Protein AF-A0A9E1T3C3-F1 (afdb_monomer)

Mean predicted aligned error: 3.16 Å

Structure (mmCIF, N/CA/C/O backbone):
data_AF-A0A9E1T3C3-F1
#
_entry.id   AF-A0A9E1T3C3-F1
#
loop_
_atom_site.group_PDB
_atom_site.id
_atom_site.type_symbol
_atom_site.label_atom_id
_atom_site.label_alt_id
_atom_site.label_comp_id
_atom_site.label_asym_id
_atom_site.label_entity_id
_atom_site.label_seq_id
_atom_site.pdbx_PDB_ins_code
_atom_site.Cartn_x
_atom_site.Cartn_y
_atom_site.Cartn_z
_atom_site.occupancy
_atom_site.B_iso_or_equiv
_atom_site.auth_seq_id
_atom_site.auth_comp_id
_atom_site.auth_asym_id
_atom_site.auth_atom_id
_atom_site.pdbx_PDB_model_num
ATOM 1 N N . GLN A 1 1 ? 6.195 -11.116 -10.017 1.00 79.19 1 GLN A N 1
ATOM 2 C CA . GLN A 1 1 ? 6.209 -10.241 -11.210 1.00 79.19 1 GLN A CA 1
ATOM 3 C C . GLN A 1 1 ? 7.123 -9.034 -11.013 1.00 79.19 1 GLN A C 1
ATOM 5 O O . GLN A 1 1 ? 8.154 -9.021 -11.656 1.00 79.19 1 GLN A O 1
ATOM 10 N N . LEU A 1 2 ? 6.856 -8.093 -10.092 1.00 86.56 2 LEU A N 1
ATOM 11 C CA . LEU A 1 2 ? 7.767 -6.951 -9.830 1.00 86.56 2 LEU A CA 1
ATOM 12 C C . LEU A 1 2 ? 9.232 -7.379 -9.602 1.00 86.56 2 LEU A C 1
ATOM 14 O O . LEU A 1 2 ? 10.130 -6.899 -10.284 1.00 86.56 2 LEU A O 1
ATOM 18 N N . MET A 1 3 ? 9.459 -8.300 -8.659 1.00 90.44 3 MET A N 1
ATOM 19 C CA . MET A 1 3 ? 10.810 -8.776 -8.321 1.00 90.44 3 MET A CA 1
ATOM 20 C C . MET A 1 3 ? 11.503 -9.475 -9.496 1.00 90.44 3 MET A C 1
ATOM 22 O O . MET A 1 3 ? 12.720 -9.423 -9.598 1.00 90.44 3 MET A O 1
ATOM 26 N N . ASP A 1 4 ? 10.735 -10.092 -10.395 1.00 93.81 4 ASP A N 1
ATOM 27 C CA . ASP A 1 4 ? 11.268 -10.758 -11.586 1.00 93.81 4 ASP A CA 1
ATOM 28 C C . ASP A 1 4 ? 11.710 -9.731 -12.645 1.00 93.81 4 ASP A C 1
ATOM 30 O O . ASP A 1 4 ? 12.825 -9.808 -13.152 1.00 93.81 4 ASP A O 1
ATOM 34 N N . ILE A 1 5 ? 10.884 -8.704 -12.887 1.00 93.44 5 ILE A N 1
ATOM 35 C CA . ILE A 1 5 ? 11.179 -7.582 -13.797 1.00 93.44 5 ILE A CA 1
ATOM 36 C C . ILE A 1 5 ? 12.469 -6.859 -13.378 1.00 93.44 5 ILE A C 1
ATOM 38 O O . ILE A 1 5 ? 13.328 -6.576 -14.210 1.00 93.44 5 ILE A O 1
ATOM 42 N N . LEU A 1 6 ? 12.624 -6.577 -12.082 1.00 92.31 6 LEU A N 1
ATOM 43 C CA . LEU A 1 6 ? 13.797 -5.872 -11.560 1.00 92.31 6 LEU A CA 1
ATOM 44 C C . LEU A 1 6 ? 15.025 -6.776 -11.414 1.00 92.31 6 LEU A C 1
ATOM 46 O O . LEU A 1 6 ? 16.122 -6.369 -11.780 1.00 92.31 6 LEU A O 1
ATOM 50 N N . GLY A 1 7 ? 14.851 -7.969 -10.844 1.00 92.62 7 GLY A N 1
ATOM 51 C CA . GLY A 1 7 ? 15.961 -8.841 -10.466 1.00 92.62 7 GLY A CA 1
ATOM 52 C C . GLY A 1 7 ? 16.494 -9.684 -11.618 1.00 92.62 7 GLY A C 1
ATOM 53 O O . GLY A 1 7 ? 17.701 -9.738 -11.822 1.00 92.62 7 GLY A O 1
ATOM 54 N N . ASN A 1 8 ? 15.603 -10.320 -12.381 1.00 95.06 8 ASN A N 1
ATOM 55 C CA . ASN A 1 8 ? 15.997 -11.258 -13.432 1.00 95.06 8 ASN A CA 1
ATOM 56 C C . ASN A 1 8 ? 16.093 -10.573 -14.799 1.00 95.06 8 ASN A C 1
ATOM 58 O O . ASN A 1 8 ? 17.045 -10.800 -15.538 1.00 95.06 8 ASN A O 1
ATOM 62 N N . GLN A 1 9 ? 15.122 -9.719 -15.135 1.00 95.56 9 GLN A N 1
ATOM 63 C CA . GLN A 1 9 ? 15.046 -9.082 -16.458 1.00 95.56 9 GLN A CA 1
ATOM 64 C C . GLN A 1 9 ? 15.849 -7.775 -16.542 1.00 95.56 9 GLN A C 1
ATOM 66 O O . GLN A 1 9 ? 16.109 -7.289 -17.639 1.00 95.56 9 GLN A O 1
ATOM 71 N N . SER A 1 10 ? 16.256 -7.207 -15.399 1.00 96.38 10 SER A N 1
ATOM 72 C CA . SER A 1 10 ? 16.951 -5.910 -15.311 1.00 96.38 10 SER A CA 1
ATOM 73 C C . SER A 1 10 ? 16.209 -4.753 -16.003 1.00 96.38 10 SER A C 1
ATOM 75 O O . SER A 1 10 ? 16.822 -3.774 -16.434 1.00 96.38 10 SER A O 1
ATOM 77 N N . ASP A 1 11 ? 14.877 -4.826 -16.099 1.00 96.75 11 ASP A N 1
ATOM 78 C CA . ASP A 1 11 ? 14.063 -3.763 -16.689 1.00 96.75 11 ASP A CA 1
ATOM 79 C C . ASP A 1 11 ? 13.747 -2.694 -15.636 1.00 96.75 11 ASP A C 1
ATOM 81 O O . ASP A 1 11 ? 12.694 -2.654 -14.987 1.00 96.75 11 ASP A O 1
ATOM 85 N N . PHE A 1 12 ? 14.705 -1.788 -15.462 1.00 95.88 12 PHE A N 1
ATOM 86 C CA . PHE A 1 12 ? 14.580 -0.672 -14.531 1.00 95.88 12 PHE A CA 1
ATOM 87 C C . PHE A 1 12 ? 13.611 0.410 -15.015 1.00 95.88 12 PHE A C 1
ATOM 89 O O . PHE A 1 12 ? 13.168 1.223 -14.203 1.00 95.88 12 PHE A O 1
ATOM 96 N N . VAL A 1 13 ? 13.272 0.458 -16.308 1.00 96.25 13 VAL A N 1
ATOM 97 C CA . VAL A 1 13 ? 12.296 1.427 -16.829 1.00 96.25 13 VAL A CA 1
ATOM 98 C C . VAL A 1 13 ? 10.905 1.020 -16.362 1.00 96.25 13 VAL A C 1
ATOM 100 O O . VAL A 1 13 ? 10.229 1.802 -15.687 1.00 96.25 13 VAL A O 1
ATOM 103 N N . LYS A 1 14 ? 10.518 -0.231 -16.626 1.00 95.25 14 LYS A N 1
ATOM 104 C CA . LYS A 1 14 ? 9.251 -0.798 -16.161 1.00 95.25 14 LYS A CA 1
ATOM 105 C C . LYS A 1 14 ? 9.211 -0.896 -14.639 1.00 95.25 14 LYS A C 1
ATOM 107 O O . LYS A 1 14 ? 8.199 -0.564 -14.026 1.00 95.25 14 LYS A O 1
ATOM 112 N N . GLY A 1 15 ? 10.334 -1.247 -14.012 1.00 95.25 15 GLY A N 1
ATOM 113 C CA . GLY A 1 15 ? 10.487 -1.229 -12.560 1.00 95.25 15 GLY A CA 1
ATOM 114 C C . GLY A 1 15 ? 10.205 0.140 -11.931 1.00 95.25 15 GLY A C 1
ATOM 115 O O . GLY A 1 15 ? 9.439 0.222 -10.971 1.00 95.25 15 GLY A O 1
ATOM 116 N N . ARG A 1 16 ? 10.753 1.231 -12.488 1.00 95.75 16 ARG A N 1
ATOM 117 C CA . ARG A 1 16 ? 10.458 2.598 -12.019 1.00 95.75 16 ARG A CA 1
ATOM 118 C C . ARG A 1 16 ? 8.988 2.962 -12.196 1.00 95.75 16 ARG A C 1
ATOM 120 O O . ARG A 1 16 ? 8.407 3.509 -11.265 1.00 95.75 16 ARG A O 1
ATOM 127 N N . ALA A 1 17 ? 8.384 2.624 -13.335 1.00 96.4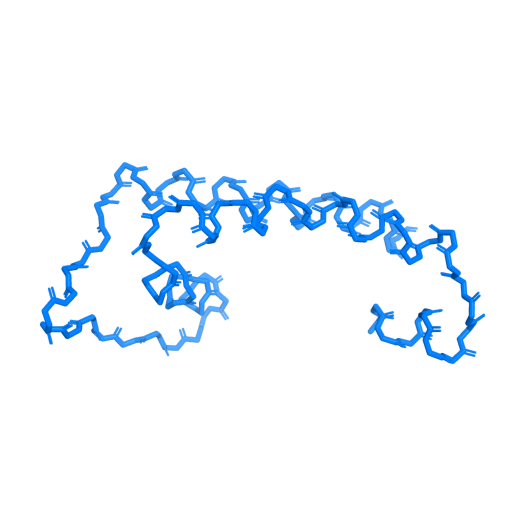4 17 ALA A N 1
ATOM 128 C CA . ALA A 1 17 ? 6.963 2.877 -13.570 1.00 96.44 17 ALA A CA 1
ATOM 129 C C . ALA A 1 17 ? 6.081 2.179 -12.519 1.00 96.44 17 ALA A C 1
ATOM 131 O O . ALA A 1 17 ? 5.182 2.800 -11.954 1.00 96.44 17 ALA A O 1
ATOM 132 N N . LEU A 1 18 ? 6.385 0.917 -12.193 1.00 96.50 18 LEU A N 1
ATOM 133 C CA . LEU A 1 18 ? 5.684 0.178 -11.140 1.00 96.50 18 LEU A CA 1
ATOM 134 C C . LEU A 1 18 ? 5.866 0.837 -9.767 1.00 96.50 18 LEU A C 1
ATOM 136 O O . LEU A 1 18 ? 4.890 1.003 -9.041 1.00 96.50 18 LEU A O 1
ATOM 140 N N . MET A 1 19 ? 7.085 1.258 -9.418 1.00 94.62 19 MET A N 1
ATOM 141 C CA . MET A 1 19 ? 7.331 1.962 -8.154 1.00 94.62 19 MET A CA 1
ATOM 142 C C . MET A 1 19 ? 6.554 3.280 -8.074 1.00 94.62 19 MET A C 1
ATOM 144 O O . MET A 1 19 ? 5.926 3.552 -7.054 1.00 94.62 19 MET A O 1
ATOM 148 N N . SER A 1 20 ? 6.518 4.064 -9.156 1.00 96.31 20 SER A N 1
ATOM 149 C CA . SER A 1 20 ? 5.705 5.282 -9.236 1.00 96.31 20 SER A CA 1
ATOM 150 C C . SER A 1 20 ? 4.214 4.997 -9.038 1.00 96.31 20 SER A C 1
ATOM 152 O O . SER A 1 20 ? 3.555 5.738 -8.312 1.00 96.31 20 SER A O 1
ATOM 154 N N . ALA A 1 21 ? 3.694 3.904 -9.604 1.00 97.19 21 ALA A N 1
ATOM 155 C CA . ALA A 1 21 ? 2.306 3.484 -9.408 1.00 97.19 21 ALA A CA 1
ATOM 156 C C . ALA A 1 21 ? 1.989 3.102 -7.949 1.00 97.19 21 ALA A C 1
ATOM 158 O O . ALA A 1 21 ? 0.868 3.310 -7.494 1.00 97.19 21 ALA A O 1
ATOM 159 N N . PHE A 1 22 ? 2.965 2.593 -7.188 1.00 96.75 22 PHE A N 1
ATOM 160 C CA . PHE A 1 22 ? 2.801 2.290 -5.760 1.00 96.75 22 PHE A CA 1
ATOM 161 C C . PHE A 1 22 ? 2.859 3.521 -4.843 1.00 96.75 22 PHE A C 1
ATOM 163 O O . PHE A 1 22 ? 2.375 3.447 -3.711 1.00 96.75 22 PHE A O 1
ATOM 170 N N . MET A 1 23 ? 3.434 4.644 -5.288 1.00 96.38 23 MET A N 1
ATOM 171 C CA . MET A 1 23 ? 3.667 5.818 -4.433 1.00 96.38 23 MET A CA 1
ATOM 172 C C . MET A 1 23 ? 2.419 6.338 -3.699 1.00 96.38 23 MET A C 1
ATOM 174 O O . MET A 1 23 ? 2.540 6.643 -2.509 1.00 96.38 23 MET A O 1
ATOM 178 N N . PRO A 1 24 ? 1.225 6.424 -4.321 1.00 95.50 24 PRO A N 1
ATOM 179 C CA . PRO A 1 24 ? 0.022 6.872 -3.619 1.00 95.50 24 PRO A CA 1
ATOM 180 C C . PRO A 1 24 ? -0.340 5.967 -2.436 1.00 95.50 24 PRO A C 1
ATOM 182 O O . PRO A 1 24 ? -0.649 6.463 -1.352 1.00 95.50 24 PRO A O 1
ATOM 185 N N . LEU A 1 25 ? -0.238 4.646 -2.618 1.00 96.31 25 LEU A N 1
ATOM 186 C CA . LEU A 1 25 ? -0.477 3.674 -1.553 1.00 96.31 25 LEU A CA 1
ATOM 187 C C . LEU A 1 25 ? 0.555 3.809 -0.430 1.00 96.31 25 LEU A C 1
ATOM 189 O O . LEU A 1 25 ? 0.174 3.852 0.737 1.00 96.31 25 LEU A O 1
ATOM 193 N N . MET A 1 26 ? 1.844 3.920 -0.766 1.00 96.50 26 MET A N 1
ATOM 194 C CA . MET A 1 26 ? 2.910 4.066 0.235 1.00 96.50 26 MET A CA 1
ATOM 195 C C . MET A 1 26 ? 2.726 5.329 1.077 1.00 96.50 26 MET A C 1
ATOM 197 O O . MET A 1 26 ? 2.804 5.273 2.303 1.00 96.50 26 MET A O 1
ATOM 201 N N . LYS A 1 27 ? 2.365 6.444 0.434 1.00 95.25 27 LYS A N 1
ATOM 202 C CA . LYS A 1 27 ? 2.058 7.700 1.120 1.00 95.25 27 LYS A CA 1
ATOM 203 C C . LYS A 1 27 ? 0.890 7.548 2.100 1.00 95.25 27 LYS A C 1
ATOM 205 O O . LYS A 1 27 ? 0.988 7.998 3.238 1.00 95.25 27 LYS A O 1
ATOM 210 N N . ALA A 1 28 ? -0.195 6.892 1.689 1.00 94.00 28 ALA A N 1
ATOM 211 C CA . ALA A 1 28 ? -1.358 6.670 2.549 1.00 94.00 28 ALA A CA 1
ATOM 212 C C . ALA A 1 28 ? -1.039 5.761 3.756 1.00 94.00 28 ALA A C 1
ATOM 214 O O . ALA A 1 28 ? -1.526 5.980 4.870 1.00 94.00 28 ALA A O 1
ATOM 215 N N . LEU A 1 29 ? -0.180 4.758 3.553 1.00 95.12 29 LEU A N 1
ATOM 216 C CA . LEU A 1 29 ? 0.286 3.859 4.609 1.00 95.12 29 LEU A CA 1
ATOM 217 C C . LEU A 1 29 ? 1.167 4.573 5.643 1.00 95.12 29 LEU A C 1
ATOM 219 O O . LEU A 1 29 ? 0.988 4.351 6.840 1.00 95.12 29 LEU A O 1
ATOM 223 N N . GLU A 1 30 ? 2.085 5.429 5.198 1.00 94.25 30 GLU A N 1
ATOM 224 C CA . GLU A 1 30 ? 3.050 6.113 6.065 1.00 94.25 30 GLU A CA 1
ATOM 225 C C . GLU A 1 30 ? 2.437 7.309 6.810 1.00 94.25 30 GLU A C 1
ATOM 227 O O . GLU A 1 30 ? 2.653 7.477 8.009 1.00 94.25 30 GLU A O 1
ATOM 232 N N . GLN A 1 31 ? 1.627 8.126 6.132 1.00 91.62 31 GLN A N 1
ATOM 233 C CA . GLN A 1 31 ? 1.164 9.408 6.681 1.00 91.62 31 GLN A CA 1
ATOM 234 C C . GLN A 1 31 ? -0.053 9.293 7.604 1.00 91.62 31 GLN A C 1
ATOM 236 O O . GLN A 1 31 ? -0.338 10.210 8.369 1.00 91.62 31 GLN A O 1
ATOM 241 N N . SER A 1 32 ? -0.784 8.179 7.555 1.00 87.69 32 SER A N 1
ATOM 242 C CA . SER A 1 32 ? -2.038 8.029 8.304 1.00 87.69 32 SER A CA 1
ATOM 243 C C . SER A 1 32 ? -1.858 7.758 9.800 1.00 87.69 32 SER A C 1
ATOM 245 O O . SER A 1 32 ? -2.834 7.827 10.548 1.00 87.69 32 SER A O 1
ATOM 247 N N . GLY A 1 33 ? -0.659 7.356 10.240 1.00 91.19 33 GLY A N 1
ATOM 248 C CA . GLY A 1 33 ? -0.432 6.830 11.593 1.00 91.19 33 GLY A CA 1
ATOM 249 C C . GLY A 1 33 ? -1.205 5.532 11.893 1.00 91.19 33 GLY A C 1
ATOM 250 O O . GLY A 1 33 ? -1.234 5.076 13.034 1.00 91.19 33 GLY A O 1
ATOM 251 N N . LYS A 1 34 ? -1.842 4.930 10.876 1.00 92.75 34 LYS A N 1
ATOM 252 C CA . LYS A 1 34 ? -2.740 3.766 10.975 1.00 92.75 34 LYS A CA 1
ATOM 253 C C . LYS A 1 34 ? -2.235 2.587 10.138 1.00 92.75 34 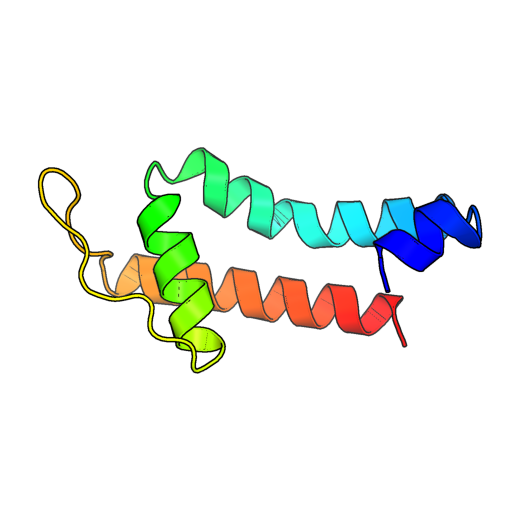LYS A C 1
ATOM 255 O O . LYS A 1 34 ? -3.025 1.788 9.638 1.00 92.75 34 LYS A O 1
ATOM 260 N N . PHE A 1 35 ? -0.913 2.472 9.983 1.00 93.75 35 PHE A N 1
ATOM 261 C CA . PHE A 1 35 ? -0.265 1.484 9.114 1.00 93.75 35 PHE A CA 1
ATOM 262 C C . PHE A 1 35 ? -0.800 0.061 9.332 1.00 93.75 35 PHE A C 1
ATOM 264 O O . PHE A 1 35 ? -1.273 -0.578 8.394 1.00 93.75 35 PHE A O 1
ATOM 271 N N . LEU A 1 36 ? -0.796 -0.424 10.580 1.00 94.06 36 LEU A N 1
ATOM 272 C CA . LEU A 1 36 ? -1.235 -1.786 10.897 1.00 94.06 36 LEU A CA 1
ATOM 273 C C . LEU A 1 36 ? -2.722 -2.003 10.576 1.00 94.06 36 LEU A C 1
ATOM 275 O O . LEU A 1 36 ? -3.095 -3.062 10.069 1.00 94.06 36 LEU A O 1
ATOM 279 N N . GLN A 1 37 ? -3.575 -1.013 10.854 1.00 95.06 37 GLN A N 1
ATOM 280 C CA . GLN A 1 37 ? -4.998 -1.066 10.524 1.00 95.06 37 GLN A CA 1
ATOM 281 C C . GLN A 1 37 ? -5.212 -1.134 9.007 1.00 95.06 37 GLN A C 1
ATOM 283 O O . GLN A 1 37 ? -6.017 -1.940 8.543 1.00 95.06 37 GLN A O 1
ATOM 288 N N . CYS A 1 38 ? -4.454 -0.355 8.232 1.00 95.31 38 CYS A N 1
ATOM 289 C CA . CYS A 1 38 ? -4.489 -0.392 6.771 1.00 95.31 38 CYS A CA 1
ATOM 290 C C . CYS A 1 38 ? -4.020 -1.744 6.211 1.00 95.31 38 CYS A C 1
ATOM 292 O O . CYS A 1 38 ? -4.646 -2.272 5.294 1.00 95.31 38 CYS A O 1
ATOM 294 N N . VAL A 1 39 ? -2.966 -2.346 6.777 1.00 94.56 39 VAL A N 1
ATOM 295 C CA . VAL A 1 39 ? -2.494 -3.684 6.372 1.00 94.56 39 VAL A CA 1
ATOM 296 C C . VAL A 1 39 ? -3.564 -4.746 6.640 1.00 94.56 39 VAL A C 1
ATOM 298 O O . VAL A 1 39 ? -3.857 -5.555 5.761 1.00 94.56 39 VAL A O 1
ATOM 301 N N . LYS A 1 40 ? -4.202 -4.720 7.818 1.00 94.56 40 LYS A N 1
ATOM 302 C CA . LYS A 1 40 ? -5.312 -5.630 8.157 1.00 94.56 40 LYS A CA 1
ATOM 303 C C . LYS A 1 40 ? -6.496 -5.467 7.204 1.00 94.56 40 LYS A C 1
ATOM 305 O O . LYS A 1 40 ? -6.997 -6.466 6.694 1.00 94.56 40 LYS A O 1
ATOM 310 N N . LEU A 1 41 ? -6.884 -4.225 6.911 1.00 94.38 41 LEU A N 1
ATOM 311 C CA . LEU A 1 41 ? -7.908 -3.913 5.912 1.00 94.38 41 LEU A CA 1
ATOM 312 C C . LEU A 1 41 ? -7.541 -4.486 4.532 1.00 94.38 41 LEU A C 1
ATOM 314 O O . LEU A 1 41 ? -8.382 -5.083 3.867 1.00 94.38 41 LEU A O 1
ATOM 318 N N . GLY A 1 42 ? -6.282 -4.343 4.111 1.00 94.44 42 GLY A N 1
ATOM 319 C CA . GLY A 1 42 ? -5.782 -4.891 2.849 1.00 94.44 42 GLY A CA 1
ATOM 320 C C . GLY A 1 42 ? -5.810 -6.422 2.784 1.00 94.44 42 GLY A C 1
ATOM 321 O O . GLY A 1 42 ? -6.040 -6.977 1.708 1.00 94.44 42 GLY A O 1
ATOM 322 N N . CYS A 1 43 ? -5.612 -7.115 3.912 1.00 95.19 43 CYS A N 1
ATOM 323 C CA . CYS A 1 43 ? -5.808 -8.564 4.009 1.00 95.19 43 CYS A CA 1
ATOM 324 C C . CYS A 1 43 ? -7.279 -8.939 3.802 1.00 95.19 43 CYS A C 1
ATOM 326 O O . CYS A 1 43 ? -7.572 -9.805 2.979 1.00 95.19 43 CYS A O 1
ATOM 328 N N . GLU A 1 44 ? -8.198 -8.259 4.492 1.00 93.81 44 GLU A N 1
ATOM 329 C CA . GLU A 1 44 ? -9.641 -8.511 4.379 1.00 93.81 44 GLU A CA 1
ATOM 330 C C . GLU A 1 44 ? -10.148 -8.279 2.950 1.00 93.81 44 GLU A C 1
ATOM 332 O O . GLU A 1 44 ? -10.885 -9.106 2.419 1.00 93.81 44 GLU A O 1
ATOM 337 N N . GLN A 1 45 ? -9.669 -7.221 2.283 1.00 93.19 45 GLN A N 1
ATOM 338 C CA . GLN A 1 45 ? -9.940 -6.942 0.864 1.00 93.19 45 GLN A CA 1
ATOM 339 C C . GLN A 1 45 ? -9.472 -8.058 -0.084 1.00 93.1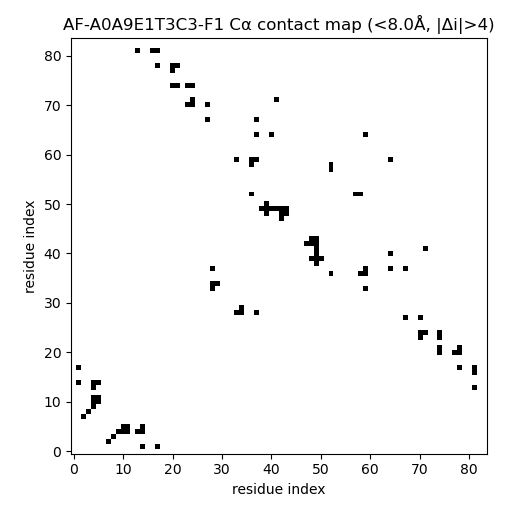9 45 GLN A C 1
ATOM 341 O O . GLN A 1 45 ? -9.962 -8.176 -1.202 1.00 93.19 45 GLN A O 1
ATOM 346 N N . GLN A 1 46 ? -8.526 -8.889 0.351 1.00 93.38 46 GLN A N 1
ATOM 347 C CA . GLN A 1 46 ? -8.028 -10.045 -0.396 1.00 93.38 46 GLN A CA 1
ATOM 348 C C . GLN A 1 46 ? -8.632 -11.369 0.095 1.00 93.38 46 GLN A C 1
ATOM 350 O O . GLN A 1 46 ? -8.110 -12.436 -0.226 1.00 93.38 46 GLN A O 1
ATOM 355 N N . GLY A 1 47 ? -9.691 -11.322 0.910 1.00 95.06 47 GLY A N 1
ATOM 356 C CA . GLY A 1 47 ? -10.320 -12.512 1.487 1.00 95.06 47 GLY A CA 1
ATOM 357 C C . GLY A 1 47 ? -9.452 -13.226 2.528 1.00 95.06 47 GLY A C 1
ATOM 358 O O . GLY A 1 47 ? -9.682 -14.398 2.822 1.00 95.06 47 GLY A O 1
ATOM 359 N N . ARG A 1 48 ? -8.437 -12.552 3.082 1.00 95.69 48 ARG A N 1
ATOM 360 C CA . ARG A 1 48 ? -7.556 -13.089 4.127 1.00 95.69 48 ARG A CA 1
ATOM 361 C C . ARG A 1 48 ? -7.951 -12.511 5.488 1.00 95.69 48 ARG A C 1
ATOM 363 O O . ARG A 1 48 ? -8.177 -11.307 5.590 1.00 95.69 48 ARG A O 1
ATOM 370 N N . PRO A 1 49 ? -7.998 -13.319 6.559 1.00 93.25 49 PRO A N 1
ATOM 371 C CA . PRO A 1 49 ? -8.390 -12.823 7.873 1.00 93.25 49 PRO A CA 1
ATOM 372 C C . PRO A 1 49 ? -7.362 -11.814 8.414 1.00 93.25 49 PRO A C 1
ATOM 374 O O . PRO A 1 49 ? -6.209 -12.165 8.656 1.00 93.25 49 PRO A O 1
ATOM 377 N N . GLY A 1 50 ? -7.782 -10.561 8.625 1.00 89.69 50 GLY A N 1
ATOM 378 C CA . GLY A 1 50 ? -6.966 -9.517 9.263 1.00 89.69 50 GLY A CA 1
ATOM 379 C C . GLY A 1 50 ? -7.017 -9.552 10.796 1.00 89.69 50 GLY A C 1
ATOM 380 O O . GLY A 1 50 ? -6.066 -9.142 11.471 1.00 89.69 50 GLY A O 1
ATOM 381 N N . GLY A 1 51 ? -8.112 -10.080 11.354 1.00 90.50 51 GLY A N 1
ATOM 382 C CA . GLY A 1 51 ? -8.373 -10.166 12.791 1.00 90.50 51 GLY A CA 1
ATOM 383 C C . GLY A 1 51 ? -8.539 -8.801 13.469 1.00 90.50 51 GLY A C 1
ATOM 384 O O . GLY A 1 51 ? -8.162 -7.756 12.939 1.00 90.50 51 GLY A O 1
ATOM 385 N N . ASN A 1 52 ? -9.041 -8.804 14.702 1.00 89.25 52 ASN A N 1
ATOM 386 C CA . ASN A 1 52 ? -9.355 -7.565 15.417 1.00 89.25 52 ASN A CA 1
ATOM 387 C C . ASN A 1 52 ? -8.109 -6.695 15.667 1.00 89.25 52 ASN A C 1
ATOM 389 O O . ASN A 1 52 ? -6.993 -7.196 15.865 1.00 89.25 52 ASN A O 1
ATOM 393 N N . VAL A 1 53 ? -8.300 -5.376 15.654 1.00 91.69 53 VAL A N 1
ATOM 394 C CA . VAL A 1 53 ? -7.305 -4.413 16.147 1.00 91.69 53 VAL A CA 1
ATOM 395 C C . VAL A 1 53 ? -7.316 -4.466 17.678 1.00 91.69 53 VAL A C 1
ATOM 397 O O . VAL A 1 53 ? -8.379 -4.596 18.284 1.00 91.69 53 VAL A O 1
ATOM 400 N N . ARG A 1 54 ? -6.136 -4.431 18.305 1.00 92.12 54 ARG A N 1
ATOM 401 C CA . ARG A 1 54 ? -5.987 -4.496 19.765 1.00 92.12 54 ARG A CA 1
ATOM 402 C C . ARG A 1 54 ? -5.557 -3.143 20.314 1.00 92.12 54 ARG A C 1
ATOM 404 O O . ARG A 1 54 ? -4.751 -2.458 19.685 1.00 92.12 54 ARG A O 1
ATOM 411 N N . LEU A 1 55 ? -6.030 -2.822 21.516 1.00 93.44 55 LEU A N 1
ATOM 412 C CA . LEU A 1 55 ? -5.581 -1.647 22.259 1.00 93.44 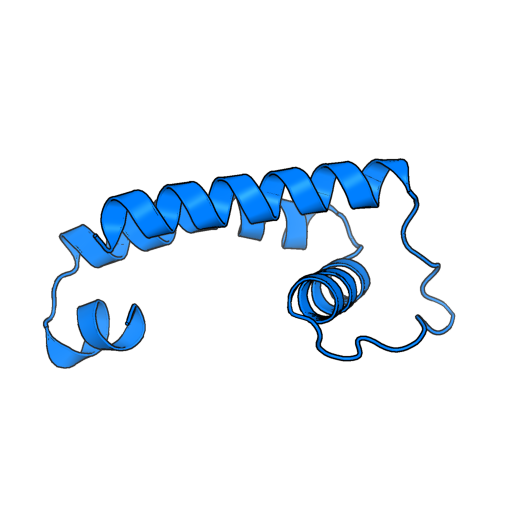55 LEU A CA 1
ATOM 413 C C . LEU A 1 55 ? -4.045 -1.651 22.420 1.00 93.44 55 LEU A C 1
ATOM 415 O O . LEU A 1 55 ? -3.460 -2.728 22.565 1.00 93.44 55 LEU A O 1
ATOM 419 N N . PRO A 1 56 ? -3.386 -0.477 22.384 1.00 92.31 56 PRO A N 1
ATOM 420 C CA . PRO A 1 56 ? -3.970 0.872 22.366 1.00 92.31 56 PRO A CA 1
ATOM 421 C C . PRO A 1 56 ? -4.456 1.348 20.985 1.00 92.31 56 PRO A C 1
ATOM 423 O O . PRO A 1 56 ? -5.004 2.442 20.880 1.00 92.31 56 PRO A O 1
ATOM 426 N N . LEU A 1 57 ? -4.277 0.555 19.923 1.00 92.19 57 LEU A N 1
ATOM 427 C CA . LEU A 1 57 ? -4.742 0.922 18.587 1.00 92.19 57 LEU A CA 1
ATOM 428 C C . LEU A 1 57 ? -6.265 0.791 18.499 1.00 92.19 57 LEU A C 1
ATOM 430 O O . LEU A 1 57 ? -6.839 -0.246 18.835 1.00 92.19 57 LEU A O 1
ATOM 434 N N . LEU A 1 58 ? -6.912 1.848 18.017 1.00 91.88 58 LEU A N 1
ATOM 435 C CA . LEU A 1 58 ? -8.349 1.857 17.773 1.00 91.88 58 LEU A CA 1
ATOM 436 C C . LEU A 1 58 ? -8.676 1.313 16.373 1.00 91.88 58 LEU A C 1
ATOM 438 O O . LEU A 1 58 ? -7.822 1.376 15.472 1.00 91.88 58 LEU A O 1
ATOM 442 N N . PRO A 1 59 ? -9.899 0.780 16.178 1.00 90.69 59 PRO A N 1
ATOM 443 C CA . PRO A 1 59 ? -10.403 0.419 14.862 1.00 90.69 59 PRO A CA 1
ATOM 444 C C . PRO A 1 59 ? -10.333 1.584 13.875 1.00 90.69 59 PRO A C 1
ATOM 446 O O . PRO A 1 59 ? -10.334 2.757 14.246 1.00 90.69 59 PRO A O 1
ATOM 449 N N . ILE A 1 60 ? -10.274 1.237 12.595 1.00 91.81 60 ILE A N 1
ATOM 450 C CA . ILE A 1 60 ? -10.318 2.213 11.514 1.00 91.81 60 ILE A CA 1
ATOM 451 C C . ILE A 1 60 ? -11.736 2.788 11.388 1.00 91.81 60 ILE A C 1
ATOM 453 O O . ILE A 1 60 ? -12.707 2.038 11.437 1.00 91.81 60 ILE A O 1
ATOM 457 N N . GLU A 1 61 ? -11.860 4.103 11.220 1.00 93.12 61 GLU A N 1
ATOM 458 C CA . GLU A 1 61 ? -13.156 4.730 10.939 1.00 93.12 61 GLU A CA 1
ATOM 459 C C . GLU A 1 61 ? -13.634 4.406 9.519 1.00 93.12 61 GLU A C 1
ATOM 461 O O . GLU A 1 61 ? -12.826 4.287 8.593 1.00 93.12 61 GLU A O 1
ATOM 466 N N . ASP A 1 62 ? -14.951 4.318 9.325 1.00 94.19 62 ASP A N 1
ATOM 467 C CA . ASP A 1 62 ? -15.551 3.935 8.041 1.00 94.19 62 ASP A CA 1
ATOM 468 C C . ASP A 1 62 ? -15.231 4.909 6.900 1.00 94.19 62 ASP A C 1
ATOM 470 O O . ASP A 1 62 ? -15.085 4.498 5.747 1.00 94.19 62 ASP A O 1
ATOM 474 N N . THR A 1 63 ? -15.106 6.202 7.202 1.00 95.31 63 THR A N 1
ATOM 47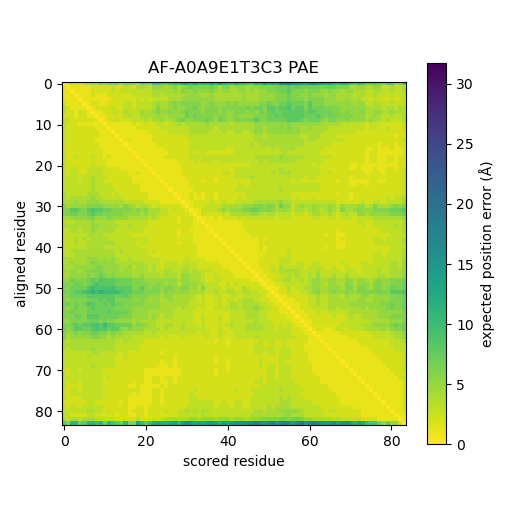5 C CA . THR A 1 63 ? -14.726 7.240 6.232 1.00 95.31 63 THR A CA 1
ATOM 476 C C . THR A 1 63 ? -13.321 6.986 5.690 1.00 95.31 63 THR A C 1
ATOM 478 O O . THR A 1 63 ? -13.136 6.852 4.481 1.00 95.31 63 THR A O 1
ATOM 481 N N . PHE A 1 64 ? -12.349 6.813 6.586 1.00 94.44 64 PHE A N 1
ATOM 482 C CA . PHE A 1 64 ? -10.963 6.529 6.226 1.00 94.44 64 PHE A CA 1
ATOM 483 C C . PHE A 1 64 ? -10.805 5.134 5.596 1.00 94.44 64 PHE A C 1
ATOM 485 O O . PHE A 1 64 ? -10.018 4.952 4.671 1.00 94.44 64 PHE A O 1
ATOM 492 N N . LYS A 1 65 ? -11.606 4.145 6.017 1.00 94.75 65 LYS A N 1
ATOM 493 C CA . LYS A 1 65 ? -11.665 2.826 5.370 1.00 94.75 65 LYS A CA 1
ATOM 494 C C . LYS A 1 65 ? -12.030 2.943 3.888 1.00 94.75 65 LYS A C 1
ATOM 496 O O . LYS A 1 65 ? -11.367 2.326 3.057 1.00 94.75 65 LYS A O 1
ATOM 501 N N . LYS A 1 66 ? -13.049 3.738 3.545 1.00 96.25 66 LYS A N 1
ATOM 502 C CA . LYS A 1 66 ? -13.457 3.977 2.147 1.00 96.25 66 LYS A CA 1
ATOM 503 C C . LYS A 1 66 ? -12.361 4.674 1.340 1.00 96.25 66 LYS A C 1
ATOM 505 O O . LYS A 1 66 ? -12.101 4.274 0.209 1.00 96.25 66 LYS A O 1
ATOM 510 N N . GLU A 1 67 ? -11.702 5.673 1.926 1.00 95.38 67 GLU A N 1
ATOM 511 C CA . GLU A 1 67 ? -10.571 6.364 1.295 1.00 95.38 67 GLU A CA 1
ATOM 512 C C . GLU A 1 67 ? -9.426 5.391 0.981 1.00 95.38 67 GLU A C 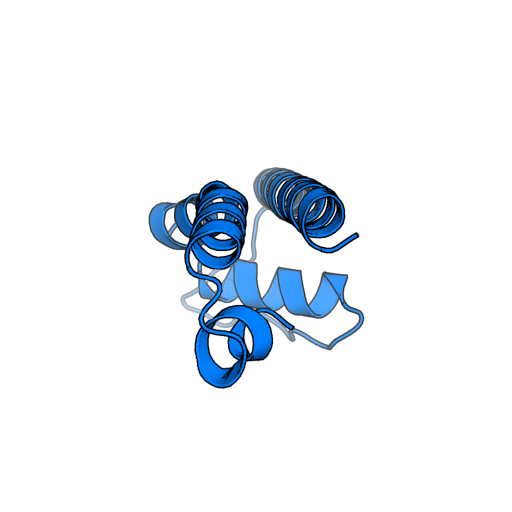1
ATOM 514 O O . GLU A 1 67 ? -8.969 5.315 -0.160 1.00 95.38 67 GLU A O 1
ATOM 519 N N . MET A 1 68 ? -9.026 4.572 1.957 1.00 96.19 68 MET A N 1
ATOM 520 C CA . MET A 1 68 ? -7.973 3.575 1.768 1.00 96.19 68 MET A CA 1
ATOM 521 C C . MET A 1 68 ? -8.328 2.532 0.707 1.00 96.19 68 MET A C 1
ATOM 523 O O . MET A 1 68 ? -7.459 2.146 -0.072 1.00 96.19 68 MET A O 1
ATOM 527 N N . ILE A 1 69 ? -9.588 2.090 0.639 1.00 96.19 69 ILE A N 1
ATOM 528 C CA . ILE A 1 69 ? -10.049 1.166 -0.410 1.00 96.19 69 ILE A CA 1
ATOM 529 C C . ILE A 1 69 ? -9.906 1.810 -1.792 1.00 96.19 69 ILE A C 1
ATOM 531 O O . ILE A 1 69 ? -9.334 1.193 -2.685 1.00 96.19 69 ILE A O 1
ATOM 535 N N . SER A 1 70 ? -10.319 3.071 -1.946 1.00 97.12 70 SER A N 1
ATOM 536 C CA . SER A 1 70 ? -10.140 3.813 -3.201 1.00 97.12 70 SER A CA 1
ATOM 537 C C . SER A 1 70 ? -8.664 3.898 -3.611 1.00 97.12 70 SER A C 1
ATOM 539 O O . SER A 1 70 ? -8.316 3.635 -4.763 1.00 97.12 70 SER A O 1
ATOM 541 N N . VAL A 1 71 ? -7.759 4.184 -2.667 1.00 97.06 71 VAL A N 1
ATOM 542 C CA . VAL A 1 71 ? -6.309 4.199 -2.931 1.00 97.06 71 VAL A CA 1
ATOM 543 C C . VAL A 1 71 ? -5.803 2.825 -3.381 1.00 97.06 71 VAL A C 1
ATOM 545 O O . VAL A 1 71 ? -5.030 2.744 -4.339 1.00 97.06 71 VAL A O 1
ATOM 548 N N . ILE A 1 72 ? -6.242 1.744 -2.729 1.00 95.88 72 ILE A N 1
ATOM 549 C CA . ILE A 1 72 ? -5.876 0.367 -3.092 1.00 95.88 72 ILE A CA 1
ATOM 550 C C . ILE A 1 72 ? -6.356 0.032 -4.507 1.00 95.88 72 ILE A C 1
ATOM 552 O O . ILE A 1 72 ? -5.576 -0.489 -5.306 1.00 95.88 72 ILE A O 1
ATOM 556 N N . ASP A 1 73 ? -7.607 0.348 -4.834 1.00 96.75 73 ASP A N 1
ATOM 557 C CA . ASP A 1 73 ? -8.203 0.022 -6.130 1.00 96.75 73 ASP A CA 1
ATOM 558 C C . ASP A 1 73 ? -7.553 0.814 -7.269 1.00 96.75 73 ASP A C 1
ATOM 560 O O . ASP A 1 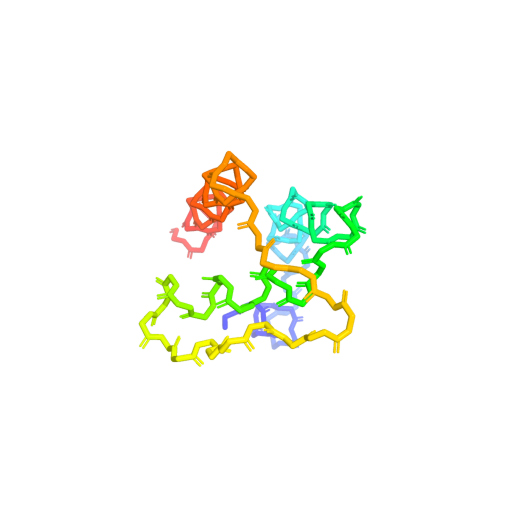73 ? -7.179 0.228 -8.287 1.00 96.75 73 ASP A O 1
ATOM 564 N N . ASN A 1 74 ? -7.302 2.110 -7.064 1.00 97.69 74 ASN A N 1
ATOM 565 C CA . ASN A 1 74 ? -6.578 2.946 -8.025 1.00 97.69 74 ASN A CA 1
ATOM 566 C C . ASN A 1 74 ? -5.140 2.454 -8.240 1.00 97.69 74 ASN A C 1
ATOM 568 O O . ASN A 1 74 ? -4.665 2.383 -9.375 1.00 97.69 74 ASN A O 1
ATOM 572 N N . THR A 1 75 ? -4.457 2.056 -7.162 1.00 96.75 75 THR A N 1
ATOM 573 C CA . THR A 1 75 ? -3.109 1.477 -7.245 1.00 96.75 75 THR A CA 1
ATOM 574 C C . THR A 1 75 ? -3.140 0.171 -8.037 1.00 96.75 75 THR A C 1
ATOM 576 O O . THR A 1 75 ? -2.331 -0.022 -8.941 1.00 96.75 75 THR A O 1
ATOM 579 N N . ARG A 1 76 ? -4.112 -0.712 -7.769 1.00 95.12 76 ARG A N 1
ATOM 580 C CA . ARG A 1 76 ? -4.278 -1.973 -8.505 1.00 95.12 76 ARG A CA 1
ATOM 581 C C . ARG A 1 76 ? -4.522 -1.727 -9.994 1.00 95.12 76 ARG A C 1
ATOM 583 O O . ARG A 1 76 ? -3.885 -2.382 -10.815 1.00 95.12 76 ARG A O 1
ATOM 590 N N . ALA A 1 77 ? -5.391 -0.778 -10.339 1.00 96.81 77 ALA A N 1
ATOM 591 C CA . ALA A 1 77 ? -5.665 -0.404 -11.725 1.00 96.81 77 ALA A CA 1
ATOM 592 C C . ALA A 1 77 ? -4.409 0.132 -12.434 1.00 96.81 77 ALA A C 1
ATOM 594 O O . ALA A 1 77 ? -4.095 -0.295 -13.546 1.00 96.81 77 ALA A O 1
ATOM 595 N N . SER A 1 78 ? -3.644 1.004 -11.770 1.00 97.31 78 SER A N 1
ATOM 596 C CA . SER A 1 78 ? -2.399 1.545 -12.322 1.00 97.31 78 SER A CA 1
ATOM 597 C C . SER A 1 78 ? -1.351 0.450 -12.549 1.00 97.31 78 SER A C 1
ATOM 599 O O . SER A 1 78 ? -0.786 0.359 -13.637 1.00 97.31 78 SER A O 1
ATOM 601 N N . LEU A 1 79 ? -1.159 -0.458 -11.589 1.00 96.00 79 LEU A N 1
ATOM 602 C CA . LEU A 1 79 ? -0.253 -1.600 -11.755 1.00 96.00 79 LEU A CA 1
ATOM 603 C C . LEU A 1 79 ? -0.687 -2.509 -12.906 1.00 96.00 79 LEU A C 1
ATOM 605 O O . LEU A 1 79 ? 0.146 -2.936 -13.703 1.00 96.00 79 LEU A O 1
ATOM 609 N N . HIS A 1 80 ? -1.989 -2.773 -13.020 1.00 95.19 80 HIS A N 1
ATOM 610 C CA . HIS A 1 80 ? -2.547 -3.587 -14.094 1.00 95.19 80 HIS A CA 1
ATOM 611 C C . HIS A 1 80 ? -2.267 -2.982 -15.477 1.00 95.19 80 HIS A C 1
ATOM 613 O O . HIS A 1 80 ? -1.947 -3.727 -16.396 1.00 95.19 80 HIS A O 1
ATOM 619 N N . SER A 1 81 ? -2.320 -1.654 -15.629 1.00 96.12 81 SER A N 1
ATOM 620 C CA . SER A 1 81 ? -1.993 -0.984 -16.902 1.00 96.12 81 SER A CA 1
ATOM 621 C C . SER A 1 81 ? -0.515 -1.040 -17.303 1.00 96.12 81 SER A C 1
ATOM 623 O O . SER A 1 81 ? -0.194 -0.785 -18.455 1.00 96.12 81 SER A O 1
ATOM 625 N N . ILE A 1 82 ? 0.387 -1.331 -16.360 1.00 95.06 82 ILE A N 1
ATOM 626 C CA . ILE A 1 82 ? 1.830 -1.442 -16.627 1.00 95.06 82 ILE A CA 1
ATOM 627 C C . ILE A 1 82 ? 2.221 -2.906 -16.861 1.00 95.06 82 ILE A C 1
ATOM 629 O O . ILE A 1 82 ? 3.160 -3.203 -17.602 1.00 95.06 82 ILE A O 1
ATOM 633 N N . LEU A 1 83 ? 1.562 -3.832 -16.160 1.00 92.19 83 LEU A N 1
ATOM 634 C CA . LEU A 1 83 ? 1.882 -5.257 -16.211 1.00 92.19 83 LEU A CA 1
ATOM 635 C C . LEU A 1 83 ? 1.291 -5.968 -17.433 1.00 92.19 83 LEU A C 1
ATOM 637 O O . LEU A 1 83 ? 1.930 -6.915 -17.894 1.00 92.19 83 LEU A O 1
ATOM 641 N N . ASN A 1 84 ? 0.139 -5.515 -17.935 1.00 81.19 84 ASN A N 1
ATOM 642 C CA . ASN A 1 84 ? -0.459 -5.984 -19.191 1.00 81.19 84 ASN A CA 1
ATOM 643 C C . ASN A 1 84 ? -0.086 -5.071 -20.354 1.00 81.19 84 ASN A C 1
ATOM 645 O O . ASN A 1 84 ? -0.005 -5.600 -21.481 1.00 81.19 84 ASN A O 1
#

Sequence (84 aa):
QLMDILGNQSDFVKGRALMSAFMPLMKALEQSGKFLQCVKLGCEQQGRPGGNVRLPLLPIEDTFKKEMISVIDNTRASLHSILN

Radius of gyration: 14.83 Å; Cα contacts (8 Å, |Δi|>4): 55; chains: 1; bounding box: 32×22×42 Å

Nearest PDB structures (foldseek):
  6t3t-assembly1_D  TM=8.079E-01  e=5.318E-02  Methylacidiphilum fumariolicum SolV
  6h4e-assembly1_A  TM=8.029E-01  e=1.702E-01  Proteus mirabilis HI4320
  3s5o-assembly1_A  TM=8.731E-01  e=3.908E-01  Homo sapiens
  7kx1-assembly1_D  TM=7.734E-01  e=3.790E+00  Campylobacter jejuni subsp. jejuni NCTC 11168 = ATCC 700819
  7kto-assembly1_C  TM=7.775E-01  e=8.232E+00  Campylobacter jejuni subsp. jejuni NCTC 11168 = ATCC 700819

Secondary structure (DSSP, 8-state):
-HHHHHHTS--HHHHHHHHHHHHHHHHHHHHTS-HHHHHHHHHHTTT-------TTSPPPPHHHHHHHHHHHHHHHHHHHHHH-

Foldseek 3Di:
DLCCCCPVVVP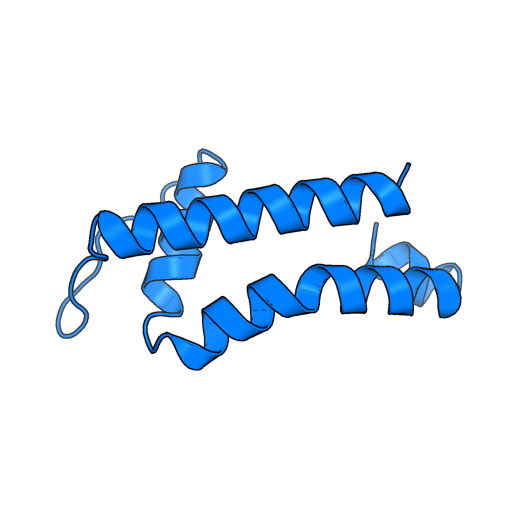VVLNVQLVVLCVLLVCL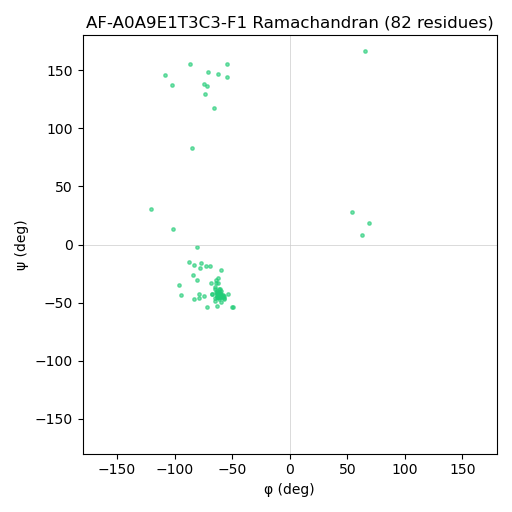LPVVVCNLLLVLLVCVVVVHHSDDDDPPDDHDDPVSSVVSVVSVVSSVVSNVVSVD

pLDDT: mean 94.03, std 3.1, range [79.19, 97.69]

Solvent-accessible surface area (backbone atoms only — not comparable to full-atom values): 4913 Å² total; per-residue (Å²): 104,72,67,46,38,45,69,75,67,60,37,59,66,64,42,49,53,49,53,59,40,43,45,67,48,53,50,56,43,66,74,62,82,44,41,70,58,52,52,28,52,54,30,46,78,68,78,36,92,45,70,84,73,56,82,93,51,72,76,78,52,71,69,60,50,53,54,51,48,51,42,50,52,53,32,51,52,48,42,50,70,71,76,106